Protein AF-A0A0F9GCD7-F1 (afdb_monomer)

Structure (mmCIF, N/CA/C/O backbone):
data_AF-A0A0F9GCD7-F1
#
_entry.id   AF-A0A0F9GCD7-F1
#
loop_
_atom_site.group_PDB
_atom_site.id
_atom_site.type_symbol
_atom_site.label_atom_id
_atom_site.label_alt_id
_atom_site.label_comp_id
_atom_site.label_asym_id
_atom_site.label_entity_id
_atom_site.label_seq_id
_atom_site.pdbx_PDB_ins_code
_atom_site.Cartn_x
_atom_site.Cartn_y
_atom_site.Cartn_z
_atom_site.occupancy
_atom_site.B_iso_or_equiv
_atom_site.auth_seq_id
_atom_site.auth_comp_id
_atom_site.auth_asym_id
_atom_site.auth_atom_id
_atom_site.pdbx_PDB_model_num
ATOM 1 N N . MET A 1 1 ? -22.735 6.352 22.155 1.00 41.75 1 MET A N 1
ATOM 2 C CA . MET A 1 1 ? -21.713 6.510 23.212 1.00 41.75 1 MET A CA 1
ATOM 3 C C . MET A 1 1 ? -20.353 6.429 22.541 1.00 41.75 1 MET A C 1
ATOM 5 O O . MET A 1 1 ? -19.941 5.341 22.171 1.00 41.75 1 MET A O 1
ATOM 9 N N . GLY A 1 2 ? -19.718 7.571 22.272 1.00 46.53 2 GLY A N 1
ATOM 10 C CA . GLY A 1 2 ? -18.346 7.586 21.764 1.00 46.53 2 GLY A CA 1
ATOM 11 C C . GLY A 1 2 ? -17.394 7.391 22.936 1.00 46.53 2 GLY A C 1
ATOM 12 O O . GLY A 1 2 ? -17.415 8.186 23.872 1.00 46.53 2 GLY A O 1
ATOM 13 N N . THR A 1 3 ? -16.610 6.319 22.927 1.00 55.12 3 TH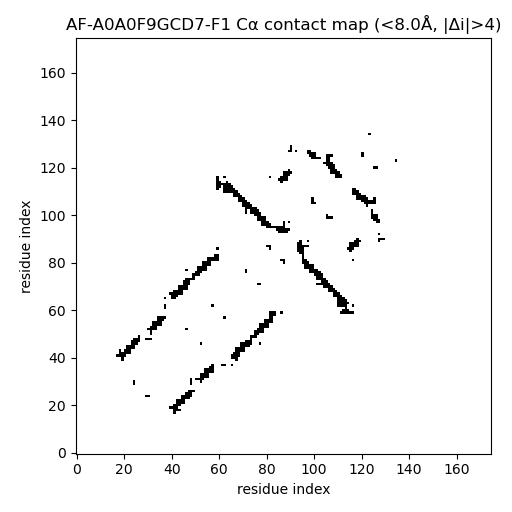R A N 1
ATOM 14 C CA . THR A 1 3 ? -15.550 6.105 23.916 1.00 55.12 3 THR A CA 1
ATOM 15 C C . THR A 1 3 ? -14.469 7.160 23.712 1.00 55.12 3 THR A C 1
ATOM 17 O O . THR A 1 3 ? -13.802 7.182 22.677 1.00 55.12 3 THR A O 1
ATOM 20 N N . ALA A 1 4 ? -14.319 8.058 24.686 1.00 50.62 4 ALA A N 1
ATOM 21 C CA . ALA A 1 4 ? -13.231 9.023 24.715 1.00 50.62 4 ALA A CA 1
ATOM 22 C C . ALA A 1 4 ? -11.886 8.277 24.692 1.00 50.62 4 ALA A C 1
ATOM 24 O O . ALA A 1 4 ? -11.682 7.347 25.471 1.00 50.62 4 ALA A O 1
ATOM 25 N N . ARG A 1 5 ? -10.970 8.669 23.798 1.00 46.84 5 ARG A N 1
ATOM 26 C CA . ARG A 1 5 ? -9.605 8.122 23.785 1.00 46.84 5 ARG A CA 1
ATOM 27 C C . ARG A 1 5 ? -8.898 8.537 25.076 1.00 46.84 5 ARG A C 1
ATOM 29 O O . ARG A 1 5 ? -8.725 9.729 25.322 1.00 46.84 5 ARG A O 1
ATOM 36 N N . VAL A 1 6 ? -8.499 7.567 25.898 1.00 58.06 6 VAL A N 1
ATOM 37 C CA . VAL A 1 6 ? -7.785 7.819 27.156 1.00 58.06 6 VAL A CA 1
ATOM 38 C C . VAL A 1 6 ? -6.332 8.176 26.837 1.00 58.06 6 VAL A C 1
ATOM 40 O O . VAL A 1 6 ? -5.602 7.395 26.224 1.00 58.06 6 VAL A O 1
ATOM 43 N N . GLN A 1 7 ? -5.898 9.369 27.247 1.00 45.16 7 GLN A N 1
ATOM 44 C CA . GLN A 1 7 ? -4.512 9.823 27.134 1.00 45.16 7 GLN A CA 1
ATOM 45 C C . GLN A 1 7 ? -3.593 8.843 27.885 1.00 45.16 7 GLN A C 1
ATOM 47 O O . GLN A 1 7 ? -3.611 8.788 29.109 1.00 45.16 7 GLN A O 1
ATOM 52 N N . GLY A 1 8 ? -2.820 8.039 27.149 1.00 48.50 8 GLY A N 1
ATOM 53 C CA . GLY A 1 8 ? -1.965 6.985 27.715 1.00 48.50 8 GLY A CA 1
ATOM 54 C C . GLY A 1 8 ? -2.206 5.591 27.133 1.00 48.50 8 GLY A C 1
ATOM 55 O O . GLY A 1 8 ? -1.315 4.750 27.223 1.00 48.50 8 GLY A O 1
ATOM 56 N N . GLN A 1 9 ? -3.325 5.359 26.439 1.00 45.22 9 GLN A N 1
ATOM 57 C CA . GLN A 1 9 ? -3.463 4.215 25.535 1.00 45.22 9 GLN A CA 1
ATOM 58 C C . GLN A 1 9 ? -2.696 4.509 24.239 1.00 45.22 9 GLN A C 1
ATOM 60 O O . GLN A 1 9 ? -3.274 4.839 23.206 1.00 45.22 9 GLN A O 1
ATOM 65 N N . ARG A 1 10 ? -1.360 4.413 24.269 1.00 46.53 10 ARG A N 1
ATOM 66 C CA . ARG A 1 10 ? -0.701 3.914 23.058 1.00 46.53 10 ARG A CA 1
ATOM 67 C C . ARG A 1 10 ? -1.170 2.474 22.957 1.00 46.53 10 ARG A C 1
ATOM 69 O O . ARG A 1 10 ? -0.754 1.668 23.784 1.00 46.53 10 ARG A O 1
ATOM 76 N N . ASP A 1 11 ? -2.066 2.188 22.017 1.00 52.12 11 ASP A N 1
ATOM 77 C CA . ASP A 1 11 ? -2.364 0.816 21.619 1.00 52.12 11 ASP A CA 1
ATOM 78 C C . ASP A 1 11 ? -1.031 0.178 21.240 1.00 52.12 11 ASP A C 1
ATOM 80 O O . ASP A 1 11 ? -0.486 0.466 20.183 1.00 52.12 11 ASP A O 1
ATOM 84 N N . VAL A 1 12 ? -0.469 -0.562 22.197 1.00 52.12 12 VAL A N 1
ATOM 85 C CA . VAL A 1 12 ? 0.758 -1.352 22.136 1.00 52.12 12 VAL A CA 1
ATOM 86 C C . VAL A 1 12 ? 1.918 -0.622 21.445 1.00 52.12 12 VAL A C 1
ATOM 88 O O . VAL A 1 12 ? 2.029 -0.583 20.223 1.00 52.12 12 VAL A O 1
ATOM 91 N N . ALA A 1 13 ? 2.863 -0.093 22.227 1.00 46.59 13 ALA A N 1
ATOM 92 C CA . ALA A 1 13 ? 4.189 0.173 21.678 1.00 46.59 13 ALA A CA 1
ATOM 93 C C . ALA A 1 13 ? 4.744 -1.166 21.165 1.00 46.59 13 ALA A C 1
ATOM 95 O O . ALA A 1 13 ? 5.162 -2.004 21.957 1.00 46.59 13 ALA A O 1
ATOM 96 N N . LEU A 1 14 ? 4.653 -1.403 19.854 1.00 53.03 14 LEU A N 1
ATOM 97 C CA . LEU A 1 14 ? 5.250 -2.568 19.220 1.00 53.03 14 LEU A CA 1
ATOM 98 C C . LEU A 1 14 ? 6.743 -2.533 19.562 1.00 53.03 14 LEU A C 1
ATOM 100 O O . LEU A 1 14 ? 7.435 -1.565 19.247 1.00 53.03 14 LEU A O 1
ATOM 104 N N . ASN A 1 15 ? 7.222 -3.574 20.245 1.00 57.91 15 ASN A N 1
ATOM 105 C CA . ASN A 1 15 ? 8.641 -3.743 20.576 1.00 57.91 15 ASN A CA 1
ATOM 106 C C . ASN A 1 15 ? 9.511 -3.931 19.317 1.00 57.91 15 ASN A C 1
ATOM 108 O O . ASN A 1 15 ? 10.736 -3.946 19.409 1.00 57.91 15 ASN A O 1
ATOM 112 N N . GLU A 1 16 ? 8.879 -4.055 18.150 1.00 62.56 16 GLU A N 1
ATOM 113 C CA . GLU A 1 16 ? 9.495 -4.274 16.852 1.00 62.56 16 GLU A CA 1
ATOM 114 C C . GLU A 1 16 ? 8.969 -3.253 15.838 1.00 62.56 16 GLU A C 1
ATOM 116 O O . GLU A 1 16 ? 7.857 -2.729 15.954 1.00 62.56 16 GLU A O 1
ATOM 121 N N . LEU A 1 17 ? 9.791 -2.961 14.828 1.00 62.66 17 LEU A N 1
ATOM 122 C CA . LEU A 1 17 ? 9.367 -2.159 13.686 1.00 62.66 17 LEU A CA 1
ATOM 123 C C . LEU A 1 17 ? 8.155 -2.839 13.025 1.00 62.66 17 LEU A C 1
ATOM 125 O O . LEU A 1 17 ? 8.205 -4.042 12.785 1.00 62.66 17 LEU A O 1
ATOM 129 N N . PRO A 1 18 ? 7.091 -2.102 12.662 1.00 71.75 18 PRO A N 1
ATOM 130 C CA . PRO A 1 18 ? 5.879 -2.672 12.066 1.00 71.75 18 PRO A CA 1
ATOM 131 C C . PRO A 1 18 ? 6.083 -3.233 10.644 1.00 71.75 18 PRO A C 1
ATOM 133 O O . PRO A 1 18 ? 5.102 -3.487 9.949 1.00 71.75 18 PRO A O 1
ATOM 136 N N . PHE A 1 19 ? 7.327 -3.417 10.190 1.00 79.88 19 PHE A N 1
ATOM 137 C CA . PHE A 1 19 ? 7.647 -4.004 8.896 1.00 79.88 19 PHE A CA 1
ATOM 138 C C . PHE A 1 19 ? 7.702 -5.524 9.003 1.00 79.88 19 PHE A C 1
ATOM 140 O O . PHE A 1 19 ? 8.507 -6.077 9.745 1.00 79.88 19 PHE A O 1
ATOM 147 N N . ARG A 1 20 ? 6.835 -6.198 8.248 1.00 84.56 20 ARG A N 1
ATOM 148 C CA . ARG A 1 20 ? 6.643 -7.654 8.291 1.00 84.56 20 ARG A CA 1
ATOM 149 C C . ARG A 1 20 ? 7.200 -8.374 7.065 1.00 84.56 20 ARG A C 1
ATOM 151 O O . ARG A 1 20 ? 7.305 -9.594 7.088 1.00 84.56 20 ARG A O 1
ATOM 158 N N . GLY A 1 21 ? 7.576 -7.644 6.015 1.00 89.00 21 GLY A N 1
ATOM 159 C CA . GLY A 1 21 ? 8.196 -8.231 4.832 1.00 89.00 21 GLY A CA 1
ATOM 160 C C . GLY A 1 21 ? 8.240 -7.298 3.628 1.00 89.00 21 GLY A C 1
ATOM 161 O O . GLY A 1 21 ? 7.892 -6.118 3.710 1.00 89.00 21 GLY A O 1
ATOM 162 N N . ILE A 1 22 ? 8.667 -7.862 2.501 1.00 92.12 22 ILE A N 1
ATOM 163 C CA . ILE A 1 22 ? 8.719 -7.203 1.196 1.00 92.12 22 ILE A CA 1
ATOM 164 C C . ILE A 1 22 ? 7.996 -8.102 0.194 1.00 92.12 22 ILE A C 1
ATOM 166 O O . ILE A 1 22 ? 8.283 -9.295 0.125 1.00 92.12 22 ILE A O 1
ATOM 170 N N . ALA A 1 23 ? 7.088 -7.521 -0.583 1.00 91.88 23 ALA A N 1
ATOM 171 C CA . ALA A 1 23 ? 6.466 -8.155 -1.737 1.00 91.88 23 ALA A CA 1
ATOM 172 C C . ALA A 1 23 ? 6.996 -7.477 -3.001 1.00 91.88 23 ALA A C 1
ATOM 174 O O . ALA A 1 23 ? 6.991 -6.250 -3.098 1.00 91.88 23 ALA A O 1
ATOM 175 N N . LEU A 1 24 ? 7.480 -8.261 -3.956 1.00 91.62 24 LEU A N 1
ATOM 176 C CA . LEU A 1 24 ? 8.057 -7.760 -5.197 1.00 91.62 24 LEU A CA 1
ATOM 177 C C . LEU A 1 24 ? 7.079 -8.055 -6.334 1.00 91.62 24 LEU A C 1
ATOM 179 O O . LEU A 1 24 ? 6.699 -9.200 -6.495 1.00 91.62 24 LEU A O 1
ATOM 183 N N . ASN A 1 25 ? 6.697 -7.051 -7.119 1.00 89.12 25 ASN A N 1
ATOM 184 C CA . ASN A 1 25 ? 5.991 -7.263 -8.385 1.00 89.12 25 ASN A CA 1
ATOM 185 C C . ASN A 1 25 ? 6.967 -6.965 -9.522 1.00 89.12 25 ASN A C 1
ATOM 187 O O . ASN A 1 25 ? 7.212 -5.797 -9.831 1.00 89.12 25 ASN A O 1
ATOM 191 N N . ASP A 1 26 ? 7.605 -7.989 -10.081 1.00 85.25 26 ASP A N 1
ATOM 192 C CA . ASP A 1 26 ? 8.607 -7.841 -11.139 1.00 85.25 26 ASP A CA 1
ATOM 193 C C . ASP A 1 26 ? 8.146 -8.424 -12.484 1.00 85.25 26 ASP A C 1
ATOM 195 O O . ASP A 1 26 ? 6.963 -8.661 -12.710 1.00 85.25 26 ASP A O 1
ATOM 199 N N . ALA A 1 27 ? 9.077 -8.596 -13.425 1.00 74.12 27 ALA A N 1
ATOM 200 C CA . ALA A 1 27 ? 8.771 -9.130 -14.750 1.00 74.12 27 ALA A CA 1
ATOM 201 C C . ALA A 1 27 ? 8.301 -10.599 -14.734 1.00 74.12 27 ALA A C 1
ATOM 203 O O . ALA A 1 27 ? 7.728 -11.047 -15.725 1.00 74.12 27 ALA A O 1
ATOM 204 N N . THR A 1 28 ? 8.546 -11.333 -13.646 1.00 75.88 28 THR A N 1
ATOM 205 C CA . THR A 1 28 ? 8.139 -12.733 -13.472 1.00 75.88 28 THR A CA 1
ATOM 206 C C . THR A 1 28 ? 6.692 -12.818 -12.998 1.00 75.88 28 THR A C 1
ATOM 208 O O . THR A 1 28 ? 5.921 -13.595 -13.556 1.00 75.88 28 THR A O 1
ATOM 211 N N . ASP A 1 29 ? 6.313 -11.980 -12.028 1.00 74.81 29 ASP A N 1
ATOM 212 C CA . ASP A 1 29 ? 4.937 -11.920 -11.517 1.00 74.81 29 ASP A CA 1
ATOM 213 C C . ASP A 1 29 ? 3.998 -11.157 -12.468 1.00 74.81 29 ASP A C 1
ATOM 215 O O . ASP A 1 29 ? 2.832 -11.526 -12.602 1.00 74.81 29 ASP A O 1
ATOM 219 N N . ASN A 1 30 ? 4.510 -10.142 -13.183 1.00 74.19 30 ASN A N 1
ATOM 220 C CA . ASN A 1 30 ? 3.861 -9.471 -14.323 1.00 74.19 30 ASN A CA 1
ATOM 221 C C . ASN A 1 30 ? 2.392 -9.060 -14.062 1.00 74.19 30 ASN A C 1
ATOM 223 O O . ASN A 1 30 ? 1.535 -9.089 -14.951 1.00 74.19 30 ASN A O 1
ATOM 227 N N . ALA A 1 31 ? 2.075 -8.691 -12.819 1.00 81.88 31 ALA A N 1
ATOM 228 C CA . ALA A 1 31 ? 0.710 -8.413 -12.409 1.00 81.88 31 ALA A CA 1
ATOM 229 C C . ALA A 1 31 ? 0.402 -6.923 -12.602 1.00 81.88 31 ALA A C 1
ATOM 231 O O . ALA A 1 31 ? 0.831 -6.071 -11.821 1.00 81.88 31 ALA A O 1
ATOM 232 N N . ALA A 1 32 ? -0.387 -6.596 -13.629 1.00 86.44 32 ALA A N 1
ATOM 233 C CA . ALA A 1 32 ? -0.919 -5.242 -13.823 1.00 86.44 32 ALA A CA 1
ATOM 234 C C . ALA A 1 32 ? -1.903 -4.832 -12.708 1.00 86.44 32 ALA A C 1
ATOM 236 O O . ALA A 1 32 ? -2.127 -3.646 -12.468 1.00 86.44 32 ALA A O 1
ATOM 237 N N . THR A 1 33 ? -2.476 -5.809 -12.004 1.00 90.19 33 THR A N 1
ATOM 238 C CA . THR A 1 33 ? -3.384 -5.612 -10.871 1.00 90.19 33 THR A CA 1
ATOM 239 C C . THR A 1 33 ? -2.968 -6.501 -9.709 1.00 90.19 33 THR A C 1
ATOM 241 O O . THR A 1 33 ? -2.815 -7.708 -9.889 1.00 90.19 33 THR A O 1
ATOM 244 N N . VAL A 1 34 ? -2.844 -5.924 -8.519 1.00 91.19 34 VAL A N 1
ATOM 245 C CA . VAL A 1 34 ? -2.475 -6.628 -7.289 1.00 91.19 34 VAL A CA 1
ATOM 246 C C . VAL A 1 34 ? -3.553 -6.381 -6.239 1.00 91.19 34 VAL A C 1
ATOM 248 O O . VAL A 1 34 ? -3.851 -5.236 -5.897 1.00 91.19 34 VAL A O 1
ATOM 251 N N . THR A 1 35 ? -4.137 -7.452 -5.709 1.00 93.00 35 THR A N 1
ATOM 252 C CA . THR A 1 35 ? -5.051 -7.369 -4.564 1.00 93.00 35 THR A CA 1
ATOM 253 C C . THR A 1 35 ? -4.238 -7.391 -3.280 1.00 93.00 35 THR A C 1
ATOM 255 O O . THR A 1 35 ? -3.466 -8.320 -3.057 1.00 93.00 35 THR A O 1
ATOM 258 N N . VAL A 1 36 ? -4.414 -6.372 -2.443 1.00 92.69 36 VAL A N 1
ATOM 259 C CA . VAL A 1 36 ? -3.776 -6.263 -1.130 1.00 92.69 36 VAL A CA 1
ATOM 260 C C . VAL A 1 36 ? -4.725 -6.821 -0.078 1.00 92.69 36 VAL A C 1
ATOM 262 O O . VAL A 1 36 ? -5.891 -6.426 -0.009 1.00 92.69 36 VAL A O 1
ATOM 265 N N . TYR A 1 37 ? -4.228 -7.713 0.772 1.00 91.50 37 TYR A N 1
ATOM 266 C CA . TYR A 1 37 ? -5.003 -8.294 1.863 1.00 91.50 37 TYR A CA 1
ATOM 267 C C . TYR A 1 37 ? -4.691 -7.595 3.188 1.00 91.50 37 TYR A C 1
ATOM 269 O O . TYR A 1 37 ? -3.595 -7.086 3.415 1.00 91.50 37 TYR A O 1
ATOM 277 N N . ALA A 1 38 ? -5.633 -7.615 4.133 1.00 88.50 38 ALA A N 1
ATOM 278 C CA . ALA A 1 38 ? -5.407 -7.056 5.471 1.00 88.50 38 ALA A CA 1
ATOM 279 C C . ALA A 1 38 ? -4.250 -7.748 6.228 1.00 88.50 38 ALA A C 1
ATOM 281 O O . ALA A 1 38 ? -3.608 -7.138 7.090 1.00 88.50 38 ALA A O 1
ATOM 282 N N . SER A 1 39 ? -3.955 -9.010 5.888 1.00 88.25 39 SER A N 1
ATOM 283 C CA . SER A 1 39 ? -2.798 -9.767 6.384 1.00 88.25 39 SER A CA 1
ATOM 284 C C . SER A 1 39 ? -1.456 -9.175 5.960 1.00 88.25 39 SER A C 1
ATOM 286 O O . SER A 1 39 ? -0.465 -9.396 6.661 1.00 88.25 39 SER A O 1
ATOM 288 N N . ASP A 1 40 ? -1.435 -8.393 4.879 1.00 89.44 40 ASP A N 1
ATOM 289 C CA . ASP A 1 40 ? -0.232 -7.788 4.299 1.00 89.44 40 ASP A CA 1
ATOM 290 C C . ASP A 1 40 ? 0.147 -6.473 4.986 1.00 89.44 40 ASP A C 1
ATOM 292 O O . ASP A 1 40 ? 1.041 -5.745 4.552 1.00 89.44 40 ASP A O 1
ATOM 296 N N . SER A 1 41 ? -0.526 -6.148 6.089 1.00 89.94 41 SER A N 1
ATOM 297 C CA . SER A 1 41 ? -0.144 -5.020 6.924 1.00 89.94 41 SER A CA 1
ATOM 298 C C . SER A 1 41 ? 1.315 -5.149 7.351 1.00 89.94 41 SER A C 1
ATOM 300 O O . SER A 1 41 ? 1.723 -6.183 7.889 1.00 89.94 41 SER A O 1
ATOM 302 N N . GLY A 1 42 ? 2.075 -4.075 7.151 1.00 88.06 42 GLY A N 1
ATOM 303 C CA . GLY A 1 42 ? 3.510 -4.014 7.409 1.00 88.06 42 GLY A CA 1
ATOM 304 C C . GLY A 1 42 ? 4.387 -4.486 6.248 1.00 88.06 42 GLY A C 1
ATOM 305 O O . GLY A 1 42 ? 5.607 -4.487 6.391 1.00 88.06 42 GLY A O 1
ATOM 306 N N . ILE A 1 43 ? 3.818 -4.899 5.115 1.00 92.31 43 ILE A N 1
ATOM 307 C CA . ILE A 1 43 ? 4.595 -5.277 3.931 1.00 92.31 43 ILE A CA 1
ATOM 308 C C . ILE A 1 43 ? 4.916 -4.039 3.084 1.00 92.31 43 ILE A C 1
ATOM 310 O O . ILE A 1 43 ? 4.085 -3.139 2.919 1.00 92.31 43 ILE A O 1
ATOM 314 N N . ILE A 1 44 ? 6.137 -4.010 2.545 1.00 92.88 44 ILE A N 1
ATOM 315 C CA . ILE A 1 44 ? 6.556 -3.056 1.515 1.00 92.88 44 ILE A CA 1
ATOM 316 C C . ILE A 1 44 ? 6.369 -3.708 0.143 1.00 92.88 44 ILE A C 1
ATOM 318 O O . ILE A 1 44 ? 7.054 -4.672 -0.194 1.00 92.88 44 ILE A O 1
ATOM 322 N N . PHE A 1 45 ? 5.455 -3.170 -0.653 1.00 92.69 45 PHE A N 1
ATOM 323 C CA . PHE A 1 45 ? 5.196 -3.571 -2.029 1.00 92.69 45 PHE A CA 1
ATOM 324 C C . PHE A 1 45 ? 6.126 -2.808 -2.968 1.00 92.69 45 PHE A C 1
ATOM 326 O O . PHE A 1 45 ? 5.968 -1.604 -3.172 1.00 92.69 45 PHE A O 1
ATOM 333 N N . ILE A 1 46 ? 7.103 -3.502 -3.540 1.00 91.31 46 ILE A N 1
ATOM 334 C CA . ILE A 1 46 ? 8.073 -2.948 -4.481 1.00 91.31 46 ILE A CA 1
ATOM 335 C C . ILE A 1 46 ? 7.636 -3.302 -5.900 1.00 91.31 46 ILE A C 1
ATOM 337 O O . ILE A 1 46 ? 7.724 -4.456 -6.320 1.00 91.31 46 ILE A O 1
ATOM 341 N N . ASN A 1 47 ? 7.220 -2.294 -6.665 1.00 89.88 47 ASN A N 1
ATOM 342 C CA . ASN A 1 47 ? 6.927 -2.466 -8.078 1.00 89.88 47 ASN A CA 1
ATOM 343 C C . ASN A 1 47 ? 8.193 -2.336 -8.935 1.00 89.88 47 ASN A C 1
ATOM 345 O O . ASN A 1 47 ? 8.836 -1.285 -8.959 1.00 89.88 47 ASN A O 1
ATOM 349 N N . LYS A 1 48 ? 8.510 -3.382 -9.689 1.00 89.12 48 LYS A N 1
ATOM 350 C CA . LYS A 1 48 ? 9.503 -3.405 -10.771 1.00 89.12 48 LYS A CA 1
ATOM 351 C C . LYS A 1 48 ? 8.877 -3.802 -12.112 1.00 89.12 48 LYS A C 1
ATOM 353 O O . LYS A 1 48 ? 9.607 -4.000 -13.083 1.00 89.12 48 LYS A O 1
ATOM 358 N N . PHE A 1 49 ? 7.552 -3.928 -12.172 1.00 82.44 49 PHE A N 1
ATOM 359 C CA . PHE A 1 49 ? 6.830 -4.241 -13.391 1.00 82.44 49 PHE A CA 1
ATOM 360 C C . PHE A 1 49 ? 6.653 -2.999 -14.269 1.00 82.44 49 PHE A C 1
ATOM 362 O O . PHE A 1 49 ? 6.183 -1.967 -13.800 1.00 82.44 49 PHE A O 1
ATOM 369 N N . VAL A 1 50 ? 7.029 -3.120 -15.548 1.00 80.50 50 VAL A N 1
ATOM 370 C CA . VAL A 1 50 ? 7.223 -2.022 -16.516 1.00 80.50 50 VAL A CA 1
ATOM 371 C C . VAL A 1 50 ? 5.958 -1.309 -16.987 1.00 80.50 50 VAL A C 1
ATOM 373 O O . VAL A 1 50 ? 6.086 -0.315 -17.690 1.00 80.50 50 VAL A O 1
ATOM 376 N N . ASN A 1 51 ? 4.766 -1.765 -16.612 1.00 83.69 51 ASN A N 1
ATOM 377 C CA . ASN A 1 51 ? 3.521 -1.062 -16.920 1.00 83.69 51 ASN A CA 1
ATOM 378 C C . ASN A 1 51 ? 2.906 -0.464 -15.652 1.00 83.69 51 ASN A C 1
ATOM 380 O O . ASN A 1 51 ? 3.349 -0.732 -14.535 1.00 83.69 51 ASN A O 1
ATOM 384 N N . THR A 1 52 ? 1.861 0.345 -15.823 1.00 84.31 52 THR A N 1
ATOM 385 C CA . THR A 1 52 ? 1.059 0.832 -14.699 1.00 84.31 52 THR A CA 1
ATOM 386 C C . THR A 1 52 ? 0.505 -0.342 -13.897 1.00 84.31 52 THR A C 1
ATOM 388 O O . THR A 1 52 ? -0.104 -1.250 -14.464 1.00 84.31 52 THR A O 1
ATOM 391 N N . VAL A 1 53 ? 0.704 -0.299 -12.579 1.00 89.69 53 VAL A N 1
ATOM 392 C CA . VAL A 1 53 ? 0.176 -1.302 -11.645 1.00 89.69 53 VAL A CA 1
ATOM 393 C C . VAL A 1 53 ? -0.910 -0.692 -10.792 1.00 89.69 53 VAL A C 1
ATOM 395 O O . VAL A 1 53 ? -0.722 0.386 -10.229 1.00 89.69 53 VAL A O 1
ATOM 398 N N . VAL A 1 54 ? -2.015 -1.415 -10.650 1.00 92.12 54 VAL A N 1
ATOM 399 C CA . VAL A 1 54 ? -3.108 -1.063 -9.748 1.00 92.12 54 VAL A CA 1
ATOM 400 C C . VAL A 1 54 ? -3.064 -1.957 -8.514 1.00 92.12 54 VAL A C 1
ATOM 402 O O . VAL A 1 54 ? -3.322 -3.153 -8.605 1.00 92.12 54 VAL A O 1
ATOM 405 N N . TYR A 1 55 ? -2.786 -1.376 -7.352 1.00 92.81 55 TYR A N 1
ATOM 406 C CA . TYR A 1 55 ? -2.981 -2.031 -6.063 1.00 92.81 55 TYR A CA 1
ATOM 407 C C . TYR A 1 55 ? -4.396 -1.747 -5.561 1.00 92.81 55 TYR A C 1
ATOM 409 O O . TYR A 1 55 ? -4.800 -0.588 -5.430 1.00 92.81 55 TYR A O 1
ATOM 417 N N . THR A 1 56 ? -5.155 -2.799 -5.279 1.00 93.50 56 THR A N 1
ATOM 418 C CA . THR A 1 56 ? -6.504 -2.697 -4.711 1.00 93.50 56 THR A CA 1
ATOM 419 C C . THR A 1 56 ? -6.427 -2.984 -3.225 1.00 93.50 56 THR A C 1
ATOM 421 O O . THR A 1 56 ? -6.047 -4.084 -2.830 1.00 93.50 56 THR A O 1
ATOM 424 N N . LEU A 1 57 ? -6.748 -1.986 -2.405 1.00 92.62 57 LEU A N 1
ATOM 425 C CA . LEU A 1 57 ? -6.770 -2.113 -0.951 1.00 92.62 57 LEU A CA 1
ATOM 426 C C . LEU A 1 57 ? -7.894 -3.062 -0.500 1.00 92.62 57 LEU A C 1
ATOM 428 O O . LEU A 1 57 ? -8.891 -3.212 -1.215 1.00 92.62 57 LEU A O 1
ATOM 432 N N . PRO A 1 58 ? -7.776 -3.673 0.694 1.00 92.00 58 PRO A N 1
ATOM 433 C CA . PRO A 1 58 ? -8.858 -4.473 1.249 1.00 92.00 58 PRO A CA 1
ATOM 434 C C . PRO A 1 58 ? -10.078 -3.601 1.584 1.00 92.00 58 PRO A C 1
ATOM 436 O O . PRO A 1 58 ? -10.061 -2.371 1.456 1.00 92.00 58 PRO A O 1
ATOM 439 N N . ALA A 1 59 ? -11.169 -4.234 2.020 1.00 90.50 59 ALA A N 1
ATOM 440 C CA . ALA A 1 59 ? -12.300 -3.489 2.550 1.00 90.50 59 ALA A CA 1
ATOM 441 C C . ALA A 1 59 ? -11.842 -2.627 3.735 1.00 90.50 59 ALA A C 1
ATOM 443 O O . ALA A 1 59 ? -11.040 -3.046 4.567 1.00 90.50 59 ALA A O 1
ATOM 444 N N . VAL A 1 60 ? -12.363 -1.405 3.818 1.00 86.56 60 VAL A N 1
ATOM 445 C CA . VAL A 1 60 ? -11.847 -0.393 4.753 1.00 86.56 60 VAL A CA 1
ATOM 446 C C . VAL A 1 60 ? -11.991 -0.826 6.210 1.00 86.56 60 VAL A C 1
ATOM 448 O O . VAL A 1 60 ? -11.103 -0.558 7.015 1.00 86.56 60 VAL A O 1
ATOM 451 N N . ALA A 1 61 ? -13.060 -1.565 6.520 1.00 87.00 61 ALA A N 1
ATOM 452 C CA . ALA A 1 61 ? -13.274 -2.175 7.828 1.00 87.00 61 ALA A CA 1
ATOM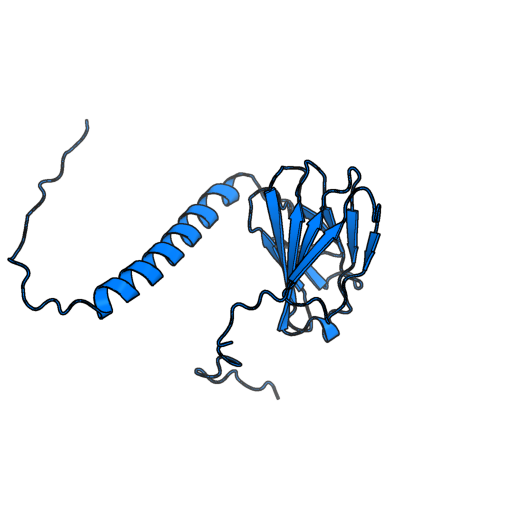 453 C C . ALA A 1 61 ? -12.140 -3.148 8.209 1.00 87.00 61 ALA A C 1
ATOM 455 O O . ALA A 1 61 ? -11.661 -3.116 9.340 1.00 87.00 61 ALA A O 1
ATOM 456 N N . ASP A 1 62 ? -11.643 -3.939 7.253 1.00 86.69 62 ASP A N 1
ATOM 457 C CA . ASP A 1 62 ? -10.523 -4.870 7.456 1.00 86.69 62 ASP A CA 1
ATOM 458 C C . ASP A 1 62 ? -9.165 -4.144 7.500 1.00 86.69 62 ASP A C 1
ATOM 460 O O . ASP A 1 62 ? -8.169 -4.669 8.003 1.00 86.69 62 ASP A O 1
ATOM 464 N N . GLY A 1 63 ? -9.119 -2.912 6.986 1.00 85.38 63 GLY A N 1
ATOM 465 C CA . GLY A 1 63 ? -7.961 -2.024 7.014 1.00 85.38 63 GLY A CA 1
ATOM 466 C C . GLY A 1 63 ? -7.733 -1.292 8.337 1.00 85.38 63 GLY A C 1
ATOM 467 O O . GLY A 1 63 ? -6.748 -0.559 8.440 1.00 85.38 63 GLY A O 1
ATOM 468 N N . ALA A 1 64 ? -8.599 -1.455 9.341 1.00 87.19 64 ALA A N 1
ATOM 469 C CA . ALA A 1 64 ? -8.489 -0.744 10.613 1.00 87.19 64 ALA A CA 1
ATOM 470 C C . ALA A 1 64 ? -7.151 -1.024 11.325 1.00 87.19 64 ALA A C 1
ATOM 472 O O . ALA A 1 64 ? -6.808 -2.170 11.632 1.00 87.19 64 ALA A O 1
ATOM 473 N N . GLY A 1 65 ? -6.376 0.036 11.577 1.00 84.62 65 GLY A N 1
ATOM 474 C CA . GLY A 1 65 ? -5.054 -0.043 12.203 1.00 84.62 65 GLY A CA 1
ATOM 475 C C . GLY A 1 65 ? -3.986 -0.714 11.333 1.00 84.62 65 GLY A C 1
ATOM 476 O O . GLY A 1 65 ? -2.914 -1.047 11.837 1.00 84.62 65 GLY A O 1
ATOM 477 N N . LYS A 1 66 ? -4.269 -0.951 10.045 1.00 87.00 66 LYS A N 1
ATOM 478 C CA . LYS A 1 66 ? -3.336 -1.570 9.098 1.00 87.00 66 LYS A CA 1
ATOM 479 C C . LYS A 1 66 ? -2.569 -0.512 8.323 1.00 87.00 66 LYS A C 1
ATOM 481 O O . LYS A 1 66 ? -3.069 0.587 8.090 1.00 87.00 66 LYS A O 1
ATOM 486 N N . MET A 1 67 ? -1.359 -0.873 7.911 1.00 91.50 67 MET A N 1
A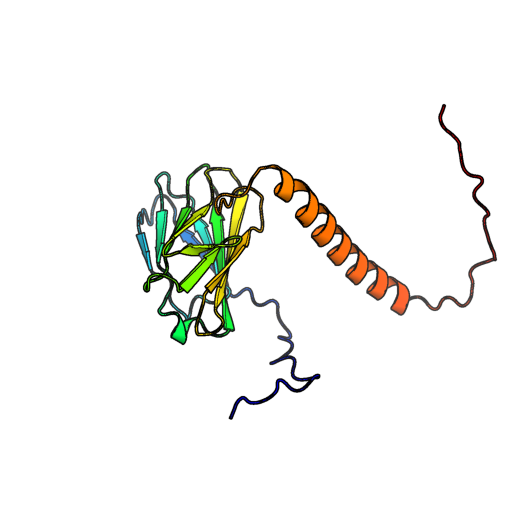TOM 487 C CA . MET A 1 67 ? -0.453 -0.006 7.166 1.00 91.50 67 MET A CA 1
ATOM 488 C C . MET A 1 67 ? 0.140 -0.755 5.978 1.00 91.50 67 MET A C 1
ATOM 490 O O . MET A 1 67 ? 0.662 -1.856 6.144 1.00 91.50 67 MET A O 1
ATOM 494 N N . PHE A 1 68 ? 0.113 -0.131 4.806 1.00 92.06 68 PHE A N 1
ATOM 495 C CA . PHE A 1 68 ? 0.642 -0.678 3.558 1.00 92.06 68 PHE A CA 1
ATOM 496 C C . PHE A 1 68 ? 1.605 0.331 2.941 1.00 92.06 68 PHE A C 1
ATOM 498 O O . PHE A 1 68 ? 1.264 1.509 2.834 1.00 92.06 68 PHE A O 1
ATOM 505 N N . TRP A 1 69 ? 2.798 -0.105 2.538 1.00 92.56 69 TRP A N 1
ATOM 506 C CA . TRP A 1 69 ? 3.774 0.777 1.898 1.00 92.56 69 TRP A CA 1
ATOM 507 C C . TRP A 1 69 ? 3.993 0.346 0.454 1.00 92.56 69 TRP A C 1
ATOM 509 O O . TRP A 1 69 ? 4.408 -0.775 0.199 1.00 92.56 69 TRP A O 1
ATOM 519 N N . PHE A 1 70 ? 3.742 1.247 -0.487 1.00 92.12 70 PHE A N 1
ATOM 520 C CA . PHE A 1 70 ? 3.998 1.058 -1.907 1.00 92.12 70 PHE A CA 1
ATOM 521 C C . PHE A 1 70 ? 5.238 1.841 -2.328 1.00 92.12 70 PHE A C 1
ATOM 523 O O . PHE A 1 70 ? 5.392 3.020 -2.000 1.00 92.12 70 PHE A O 1
ATOM 530 N N . TYR A 1 71 ? 6.118 1.182 -3.067 1.00 90.88 71 TYR A N 1
ATOM 531 C CA . TYR A 1 71 ? 7.384 1.716 -3.536 1.00 90.88 71 TYR A CA 1
ATOM 532 C C . TYR A 1 71 ? 7.558 1.392 -5.016 1.00 90.88 71 TYR A C 1
ATOM 534 O O . TYR A 1 71 ? 7.359 0.253 -5.440 1.00 90.88 71 TYR A O 1
ATOM 542 N N . THR A 1 72 ? 7.971 2.375 -5.810 1.00 88.69 72 THR A N 1
ATOM 543 C CA . THR A 1 72 ? 8.310 2.149 -7.213 1.00 88.69 72 THR A CA 1
ATOM 544 C C . THR A 1 72 ? 9.820 1.994 -7.387 1.00 88.69 72 THR A C 1
ATOM 546 O O . THR A 1 72 ? 10.610 2.923 -7.207 1.00 88.69 72 THR A O 1
ATOM 549 N N . GLY A 1 73 ? 10.231 0.775 -7.734 1.00 86.19 73 GLY A N 1
ATOM 550 C CA . GLY A 1 73 ? 11.610 0.431 -8.079 1.00 86.19 73 GLY A CA 1
ATOM 551 C C . GLY A 1 73 ? 11.982 0.795 -9.513 1.00 86.19 73 GLY A C 1
ATOM 552 O O . GLY A 1 73 ? 13.152 0.709 -9.880 1.00 86.19 73 GLY A O 1
ATOM 553 N N . ILE A 1 74 ? 11.009 1.215 -10.321 1.00 86.31 74 ILE A N 1
ATOM 554 C CA . ILE A 1 74 ? 11.219 1.681 -11.689 1.00 86.31 74 ILE A CA 1
ATOM 555 C C . ILE A 1 74 ? 10.436 2.968 -11.969 1.00 86.31 74 ILE A C 1
ATOM 557 O O . ILE A 1 74 ? 9.600 3.393 -11.174 1.00 86.31 74 ILE A O 1
ATOM 561 N N . ASN A 1 75 ? 10.690 3.593 -13.116 1.00 86.88 75 ASN A N 1
ATOM 562 C CA . ASN A 1 75 ? 9.986 4.801 -13.530 1.00 86.88 75 ASN A CA 1
ATOM 563 C C . ASN A 1 75 ? 8.582 4.497 -14.083 1.00 86.88 75 ASN A C 1
ATOM 565 O O . ASN A 1 75 ? 8.369 4.563 -15.291 1.00 86.88 75 ASN A O 1
ATOM 569 N N . GLN A 1 76 ? 7.648 4.119 -13.212 1.00 82.12 76 GLN A N 1
ATOM 570 C CA . GLN A 1 76 ? 6.267 3.805 -13.580 1.00 82.12 76 GLN A CA 1
ATOM 571 C C . GLN A 1 76 ? 5.269 4.358 -12.573 1.00 82.12 76 GLN A C 1
ATOM 573 O O . GLN A 1 76 ? 5.585 4.532 -11.396 1.00 82.12 76 GLN A O 1
ATOM 578 N N . ILE A 1 77 ? 4.055 4.616 -13.058 1.00 84.69 77 ILE A N 1
ATOM 579 C CA . ILE A 1 77 ? 2.943 5.044 -12.213 1.00 84.69 77 ILE A CA 1
ATOM 580 C C . ILE A 1 77 ? 2.418 3.834 -11.443 1.00 84.69 77 ILE A C 1
ATOM 582 O O . ILE A 1 77 ? 2.093 2.802 -12.037 1.00 84.69 77 ILE A O 1
ATOM 586 N N . ILE A 1 78 ? 2.283 3.987 -10.128 1.00 88.94 78 ILE A N 1
ATOM 587 C CA . ILE A 1 78 ? 1.533 3.055 -9.288 1.00 88.94 78 ILE A CA 1
ATOM 588 C C . ILE A 1 78 ? 0.190 3.694 -8.966 1.00 88.94 78 ILE A C 1
ATOM 590 O O . ILE A 1 78 ? 0.138 4.806 -8.450 1.00 88.94 78 ILE A O 1
ATOM 594 N N . THR A 1 79 ? -0.903 2.995 -9.226 1.00 89.69 79 THR A N 1
ATOM 595 C CA . THR A 1 79 ? -2.241 3.416 -8.817 1.00 89.69 79 THR A CA 1
ATOM 596 C C . THR A 1 79 ? -2.663 2.612 -7.600 1.00 89.69 79 THR A C 1
ATOM 598 O O . THR A 1 79 ? -2.533 1.394 -7.574 1.00 89.69 79 THR A O 1
ATOM 601 N N . ILE A 1 80 ? -3.188 3.288 -6.587 1.00 91.00 80 ILE A N 1
ATOM 602 C CA . ILE A 1 80 ? -3.769 2.660 -5.403 1.00 91.00 80 ILE A CA 1
ATOM 603 C C . ILE A 1 80 ? -5.257 2.968 -5.415 1.00 91.00 80 ILE A C 1
ATOM 605 O O . ILE A 1 80 ? -5.651 4.124 -5.582 1.00 91.00 80 ILE A O 1
ATOM 609 N N . THR A 1 81 ? -6.079 1.941 -5.245 1.00 91.19 81 THR A N 1
ATOM 610 C CA . THR A 1 81 ? -7.539 2.046 -5.284 1.00 91.19 81 THR A CA 1
ATOM 611 C C . THR A 1 81 ? -8.150 1.519 -3.998 1.00 91.19 81 THR A C 1
ATOM 613 O O . THR A 1 81 ? -7.672 0.538 -3.428 1.00 91.19 81 THR A O 1
ATOM 616 N N . SER A 1 82 ? -9.203 2.183 -3.529 1.00 86.94 82 SER A N 1
ATOM 617 C CA . SER A 1 82 ? -10.065 1.671 -2.470 1.00 86.94 82 SER A CA 1
ATOM 618 C C . SER A 1 82 ? -11.293 0.988 -3.082 1.00 86.94 82 SER A C 1
ATOM 620 O O . SER A 1 82 ? -11.809 1.454 -4.100 1.00 86.94 82 SER A O 1
ATOM 622 N N . PRO A 1 83 ? -11.808 -0.090 -2.465 1.00 80.75 83 PRO A N 1
ATOM 623 C CA . PRO A 1 83 ? -12.957 -0.822 -3.000 1.00 80.75 83 PRO A CA 1
ATOM 624 C C . PRO A 1 83 ? -14.265 -0.021 -2.931 1.00 80.75 83 PRO A C 1
ATOM 626 O O . PRO A 1 83 ? -15.172 -0.249 -3.727 1.00 80.75 83 PRO A O 1
ATOM 629 N N . THR A 1 84 ? -14.355 0.949 -2.018 1.00 75.38 84 THR A N 1
ATOM 630 C CA . THR A 1 84 ? -15.496 1.864 -1.909 1.00 75.38 84 THR A CA 1
ATOM 631 C C . THR A 1 84 ? -15.065 3.267 -2.309 1.00 75.38 84 THR A C 1
ATOM 633 O O . THR A 1 84 ? -14.014 3.755 -1.882 1.00 75.38 84 THR A O 1
ATOM 636 N N . ALA A 1 85 ? -15.891 3.935 -3.114 1.00 58.81 85 ALA A N 1
ATOM 637 C CA . ALA A 1 85 ? -15.718 5.351 -3.386 1.00 58.81 85 ALA A CA 1
ATOM 638 C C . ALA A 1 85 ? -15.811 6.153 -2.091 1.00 58.81 85 ALA A C 1
ATOM 640 O O . ALA A 1 85 ? -16.644 5.839 -1.255 1.00 58.81 85 ALA A O 1
ATOM 641 N N . THR A 1 86 ? -14.964 7.175 -1.951 1.00 60.44 86 THR A N 1
ATOM 642 C CA . THR A 1 86 ? -14.887 8.092 -0.797 1.00 60.44 86 THR A CA 1
ATOM 643 C C . THR A 1 86 ? -14.194 7.566 0.449 1.00 60.44 86 THR A C 1
ATOM 645 O O . THR A 1 86 ? -14.370 8.148 1.516 1.00 60.44 86 THR A O 1
ATOM 648 N N . THR A 1 87 ? -13.403 6.504 0.355 1.00 64.50 87 THR A N 1
ATOM 649 C CA . THR A 1 87 ? -12.678 6.011 1.530 1.00 64.50 87 THR A CA 1
ATOM 650 C C . THR A 1 87 ? -11.192 6.288 1.470 1.00 64.50 87 THR A C 1
ATOM 652 O O . THR A 1 87 ? -10.541 6.146 2.489 1.00 64.50 87 THR A O 1
ATOM 655 N N . LEU A 1 88 ? -10.647 6.762 0.348 1.00 72.69 88 LEU A N 1
ATOM 656 C CA . LEU A 1 88 ? -9.240 7.134 0.253 1.00 72.69 88 LEU A CA 1
ATOM 657 C C . LEU A 1 88 ? -9.069 8.653 0.364 1.00 72.69 88 LEU A C 1
ATOM 659 O O . LEU A 1 88 ? -9.383 9.395 -0.567 1.00 72.69 88 LEU A O 1
ATOM 663 N N . PHE A 1 89 ? -8.554 9.109 1.503 1.00 73.62 89 PHE A N 1
ATOM 664 C CA . PHE A 1 89 ? -8.070 10.469 1.697 1.00 73.62 89 PHE A CA 1
ATOM 665 C C . PHE A 1 89 ? -6.659 10.597 1.130 1.00 73.62 89 PHE A C 1
ATOM 667 O O . PHE A 1 89 ? -5.694 10.043 1.662 1.00 73.62 89 PHE A O 1
ATOM 674 N N . SER A 1 90 ? -6.538 11.382 0.068 1.00 66.50 90 SER A N 1
ATOM 675 C CA . SER A 1 90 ? -5.265 11.820 -0.494 1.00 66.50 90 SER A CA 1
ATOM 676 C C . SER A 1 90 ? -5.300 13.344 -0.542 1.00 66.50 90 SER A C 1
ATOM 678 O O . SER A 1 90 ? -6.277 13.916 -1.013 1.00 66.50 90 SER A O 1
ATOM 680 N N . VAL A 1 91 ? -4.289 13.977 0.061 1.00 60.75 91 VAL A N 1
ATOM 681 C CA . VAL A 1 91 ? -4.075 15.433 0.193 1.00 60.75 91 VAL A CA 1
ATOM 682 C C . VAL A 1 91 ? -5.317 16.298 -0.093 1.00 60.75 91 VAL A C 1
ATOM 684 O O . VAL A 1 91 ? -5.476 16.881 -1.161 1.00 60.75 91 VAL A O 1
ATOM 687 N N . GLY A 1 92 ? -6.212 16.387 0.896 1.00 55.34 92 GLY A N 1
ATOM 688 C CA . GLY A 1 92 ? -7.332 17.336 0.890 1.00 55.34 92 GLY A CA 1
ATOM 689 C C . GLY A 1 92 ? -8.566 16.938 0.072 1.00 55.34 92 GLY A C 1
ATOM 690 O O . GLY A 1 92 ? -9.519 17.715 0.043 1.00 55.34 92 GLY A O 1
ATOM 691 N N . ALA A 1 93 ? -8.598 15.753 -0.546 1.00 65.94 93 ALA A N 1
ATOM 692 C CA . ALA A 1 93 ? -9.778 15.251 -1.245 1.00 65.94 93 ALA A CA 1
ATOM 693 C C . ALA A 1 93 ? -10.068 13.775 -0.932 1.00 65.94 93 ALA A C 1
ATOM 695 O O . ALA A 1 93 ? -9.169 12.949 -0.768 1.00 65.94 93 ALA A O 1
ATOM 696 N N . LEU A 1 94 ? -11.361 13.457 -0.876 1.00 73.12 94 LEU A N 1
ATOM 697 C CA . LEU A 1 94 ? -11.863 12.089 -0.863 1.00 73.12 94 LEU A CA 1
ATOM 698 C C . LEU A 1 94 ? -11.909 11.545 -2.288 1.00 73.12 94 LEU A C 1
ATOM 700 O O . LEU A 1 94 ? -12.427 12.206 -3.190 1.00 73.12 94 LEU A O 1
ATOM 704 N N . GLY A 1 95 ? -11.413 10.327 -2.481 1.00 75.12 95 GLY A N 1
ATOM 705 C CA . GLY A 1 95 ? -11.421 9.656 -3.775 1.00 75.12 95 GLY A CA 1
ATOM 706 C C . GLY A 1 95 ? -11.605 8.145 -3.676 1.00 75.12 95 GLY A C 1
ATOM 707 O O . GLY A 1 95 ? -11.714 7.569 -2.593 1.00 75.12 95 GLY A O 1
ATOM 708 N N . THR A 1 96 ? -11.675 7.518 -4.847 1.00 78.50 96 THR A N 1
ATOM 709 C CA . THR A 1 96 ? -11.615 6.061 -5.072 1.00 78.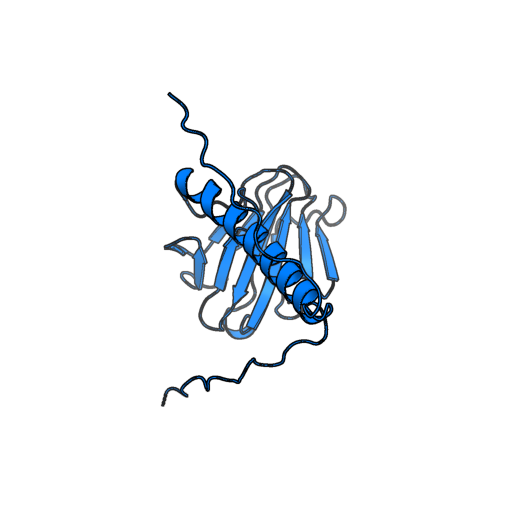50 96 THR A CA 1
ATOM 710 C C . THR A 1 96 ? -10.199 5.586 -5.376 1.00 78.50 96 THR A C 1
ATOM 712 O O . THR A 1 96 ? -9.886 4.408 -5.233 1.00 78.50 96 THR A O 1
ATOM 715 N N . SER A 1 97 ? -9.348 6.488 -5.863 1.00 85.50 97 SER A N 1
ATOM 716 C CA . SER A 1 97 ? -8.026 6.161 -6.368 1.00 85.50 97 SER A CA 1
ATOM 717 C C . SER A 1 97 ? -7.064 7.320 -6.196 1.00 85.50 97 SER A C 1
ATOM 719 O O . SER A 1 97 ? -7.452 8.485 -6.282 1.00 85.50 97 SER A O 1
ATOM 721 N N . THR A 1 98 ? -5.795 6.988 -6.052 1.00 84.19 98 THR A N 1
ATOM 722 C CA . THR A 1 98 ? -4.680 7.931 -6.060 1.00 84.19 98 THR A CA 1
ATOM 723 C C . THR A 1 98 ? -3.517 7.313 -6.820 1.00 84.19 98 THR A C 1
ATOM 725 O O . THR A 1 98 ? -3.428 6.089 -6.948 1.00 84.19 98 THR A O 1
ATOM 728 N N . SER A 1 99 ? -2.646 8.149 -7.366 1.00 82.81 99 SER A N 1
ATOM 729 C CA . SER A 1 99 ? -1.501 7.706 -8.149 1.00 82.81 99 SER A CA 1
ATOM 730 C C . SER A 1 99 ? -0.205 8.214 -7.550 1.00 82.81 99 SER A C 1
ATOM 732 O O . SER A 1 99 ? -0.068 9.384 -7.183 1.00 82.81 99 SER A O 1
ATOM 734 N N . CYS A 1 100 ? 0.764 7.315 -7.504 1.00 76.62 100 CYS A N 1
ATOM 735 C CA . CYS A 1 100 ? 2.146 7.615 -7.238 1.00 76.62 100 CYS A CA 1
ATOM 736 C C . CYS A 1 100 ? 2.829 7.832 -8.602 1.00 76.62 100 CYS A C 1
ATOM 738 O O . CYS A 1 100 ? 2.855 6.908 -9.414 1.00 76.62 100 CYS A O 1
ATOM 740 N N . ASP A 1 101 ? 3.247 9.073 -8.897 1.00 70.19 101 ASP A N 1
ATOM 741 C CA . ASP A 1 101 ? 3.843 9.503 -10.173 1.00 70.19 101 ASP A CA 1
ATOM 742 C C . ASP A 1 101 ? 5.024 8.601 -10.541 1.00 70.19 101 ASP A C 1
ATOM 744 O O . ASP A 1 101 ? 5.744 8.079 -9.684 1.00 70.19 101 ASP A O 1
ATOM 748 N N . ALA A 1 102 ? 5.252 8.477 -11.847 1.00 69.44 102 ALA A N 1
ATOM 749 C CA . ALA A 1 102 ? 6.408 7.793 -12.396 1.00 69.44 102 ALA A CA 1
ATOM 750 C C . ALA A 1 102 ? 7.692 8.555 -12.036 1.00 69.44 102 ALA A C 1
ATOM 752 O O . ALA A 1 102 ? 8.073 9.521 -12.699 1.00 69.44 102 ALA A O 1
ATOM 753 N N . ALA A 1 103 ? 8.345 8.124 -10.960 1.00 79.94 103 ALA A N 1
ATOM 754 C CA . ALA A 1 103 ? 9.695 8.532 -10.603 1.00 79.94 103 ALA A CA 1
ATOM 755 C C . ALA A 1 103 ? 10.368 7.418 -9.803 1.00 79.94 103 ALA A C 1
ATOM 757 O O . ALA A 1 103 ? 9.765 6.872 -8.885 1.00 79.94 103 ALA A O 1
ATOM 758 N N . TYR A 1 104 ? 11.631 7.109 -10.102 1.00 83.31 104 TYR A N 1
ATOM 759 C CA . TYR A 1 104 ? 12.402 6.139 -9.320 1.00 83.31 104 TYR A CA 1
ATOM 760 C C . TYR A 1 104 ? 12.398 6.494 -7.830 1.00 83.31 104 TYR A C 1
ATOM 762 O O . TYR A 1 104 ? 12.672 7.634 -7.452 1.00 83.31 104 TYR A O 1
ATOM 770 N N . GLY A 1 105 ? 12.096 5.511 -6.982 1.00 81.19 105 GLY A N 1
ATOM 771 C CA . GLY A 1 105 ? 12.035 5.716 -5.538 1.00 81.19 105 GLY A CA 1
ATOM 772 C C . GLY A 1 105 ? 10.806 6.488 -5.056 1.00 81.19 105 GLY A C 1
ATOM 773 O O . GLY A 1 105 ? 10.753 6.875 -3.886 1.00 81.19 105 GLY A O 1
ATOM 774 N N . GLY A 1 106 ? 9.816 6.713 -5.925 1.00 85.25 106 GLY A N 1
ATOM 775 C CA . GLY A 1 106 ? 8.483 7.168 -5.542 1.00 85.25 106 GLY A CA 1
ATOM 776 C C . GLY A 1 106 ? 7.834 6.209 -4.544 1.00 85.25 106 GLY A C 1
ATOM 777 O O . GLY A 1 106 ? 7.897 4.990 -4.706 1.00 85.25 106 GLY A O 1
ATOM 778 N N . SER A 1 107 ? 7.258 6.744 -3.472 1.00 86.44 107 SER A N 1
ATOM 779 C CA . SER A 1 107 ? 6.777 5.917 -2.377 1.00 86.44 107 SER A CA 1
ATOM 780 C C . SER A 1 107 ? 5.664 6.582 -1.579 1.00 86.44 107 SER A C 1
ATOM 782 O O . SER A 1 107 ? 5.726 7.764 -1.227 1.00 86.44 107 SER A O 1
ATOM 784 N N . CYS A 1 108 ? 4.645 5.784 -1.294 1.00 88.06 108 CYS A N 1
ATOM 785 C CA . CYS A 1 108 ? 3.405 6.180 -0.648 1.00 88.06 108 CYS A CA 1
ATOM 786 C C . CYS A 1 108 ? 3.056 5.142 0.413 1.00 88.06 108 CYS A C 1
ATOM 788 O O . CYS A 1 108 ? 3.200 3.939 0.198 1.00 88.06 108 CYS A O 1
ATOM 790 N N . MET A 1 109 ? 2.571 5.602 1.556 1.00 89.88 109 MET A N 1
ATOM 791 C CA . MET A 1 109 ? 2.096 4.744 2.632 1.00 89.88 109 MET A CA 1
ATOM 792 C C . MET A 1 109 ? 0.617 4.992 2.860 1.00 89.88 109 MET A C 1
ATOM 794 O O . MET A 1 109 ? 0.170 6.133 2.861 1.00 89.88 109 MET A O 1
ATOM 798 N N . VAL A 1 110 ? -0.142 3.924 3.058 1.00 90.31 110 VAL A N 1
ATOM 799 C CA . VAL A 1 110 ? -1.579 3.985 3.299 1.00 90.31 110 VAL A CA 1
ATOM 800 C C . VAL A 1 110 ? -1.885 3.375 4.655 1.00 90.31 110 VAL A C 1
ATOM 802 O O . VAL A 1 110 ? -1.445 2.264 4.942 1.00 90.31 110 VAL A O 1
ATOM 805 N N . VAL A 1 111 ? -2.638 4.099 5.481 1.00 90.44 111 VAL A N 1
ATOM 806 C CA . VAL A 1 111 ? -3.060 3.657 6.817 1.00 90.44 111 VAL A CA 1
ATOM 807 C C . VAL A 1 111 ? -4.578 3.697 6.908 1.00 90.44 111 VAL A C 1
ATOM 809 O O . VAL A 1 111 ? -5.176 4.695 6.517 1.00 90.44 111 VAL A O 1
ATOM 812 N N . GLY A 1 112 ? -5.207 2.637 7.413 1.00 89.38 112 GLY A N 1
ATOM 813 C CA . GLY A 1 112 ? -6.658 2.598 7.619 1.00 89.38 112 GLY A CA 1
ATOM 814 C C . GLY A 1 112 ? -7.063 2.867 9.069 1.00 89.38 112 GLY A C 1
ATOM 815 O O . GLY A 1 112 ? -6.416 2.380 9.996 1.00 89.38 112 GLY A O 1
ATOM 816 N N . ASP A 1 113 ? -8.157 3.599 9.282 1.00 85.25 113 ASP A N 1
ATOM 817 C CA . ASP A 1 113 ? -8.790 3.758 10.606 1.00 85.25 113 ASP A CA 1
ATOM 818 C C . ASP A 1 113 ? -10.058 2.902 10.794 1.00 85.25 113 ASP A C 1
ATOM 820 O O . ASP A 1 113 ? -10.660 2.924 11.866 1.00 85.25 113 ASP A O 1
ATOM 824 N N . GLY A 1 114 ? -10.452 2.137 9.769 1.00 85.44 114 GLY A N 1
ATOM 825 C CA . GLY A 1 114 ? -11.673 1.324 9.749 1.00 85.44 114 GLY A CA 1
ATOM 826 C C . GLY A 1 114 ? -12.868 1.988 9.060 1.00 85.44 114 GLY A C 1
ATOM 827 O O . GLY A 1 114 ? -13.849 1.312 8.763 1.00 85.44 114 GLY A O 1
ATOM 828 N N . SER A 1 115 ? -12.791 3.287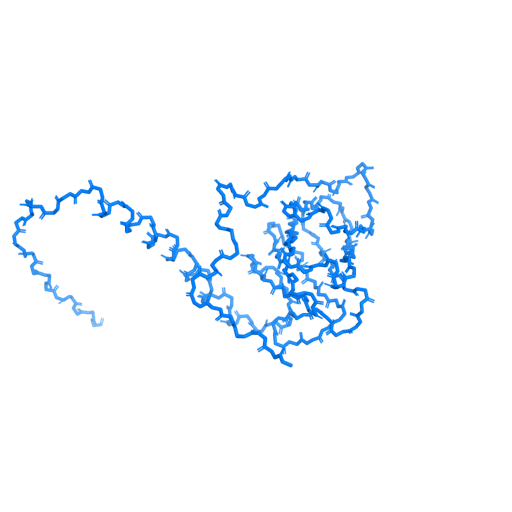 8.768 1.00 85.25 115 SER A N 1
ATOM 829 C CA . SER A 1 115 ? -13.791 4.056 8.003 1.00 85.25 115 SER A CA 1
ATOM 830 C C . SER A 1 115 ? -13.196 4.709 6.756 1.00 85.25 115 SER A C 1
ATOM 832 O O . SER A 1 115 ? -13.864 4.813 5.727 1.00 85.25 115 SER A O 1
ATOM 834 N N . TYR A 1 116 ? -11.920 5.081 6.824 1.00 85.25 116 TYR A N 1
ATOM 835 C CA . TYR A 1 116 ? -11.141 5.671 5.753 1.00 85.25 116 TYR A CA 1
ATOM 836 C C . TYR A 1 116 ? -9.710 5.122 5.729 1.00 85.25 116 TYR A C 1
ATOM 838 O O . TYR A 1 116 ? -9.159 4.643 6.721 1.00 85.25 116 TYR A O 1
ATOM 846 N N . TYR A 1 117 ? -9.100 5.240 4.561 1.00 89.00 117 TYR A N 1
ATOM 847 C CA . TYR A 1 117 ? -7.685 5.123 4.288 1.00 89.00 117 TYR A CA 1
ATOM 848 C C . TYR A 1 117 ? -7.081 6.512 4.136 1.00 89.00 117 TYR A C 1
ATOM 850 O O . TYR A 1 117 ? -7.595 7.346 3.397 1.00 89.00 117 TYR A O 1
ATOM 858 N N . TYR A 1 118 ? -5.950 6.738 4.785 1.00 86.75 118 TYR A N 1
ATOM 859 C CA . TYR A 1 118 ? -5.163 7.957 4.686 1.00 86.75 118 TYR A CA 1
ATOM 860 C C . TYR A 1 118 ? -3.883 7.646 3.935 1.00 86.75 118 TYR A C 1
ATOM 862 O O . TYR A 1 118 ? -3.135 6.749 4.334 1.00 86.75 118 TYR A O 1
ATOM 870 N N . LEU A 1 119 ? -3.631 8.382 2.857 1.00 86.75 119 LEU A N 1
ATOM 871 C CA . LEU A 1 119 ? -2.381 8.293 2.125 1.00 86.75 119 LEU A CA 1
ATOM 872 C C . LEU A 1 119 ? -1.388 9.340 2.630 1.00 86.75 119 LEU A C 1
ATOM 874 O O . LEU A 1 119 ? -1.677 10.536 2.665 1.00 86.75 119 LEU A O 1
ATOM 878 N N . PHE A 1 120 ? -0.187 8.871 2.939 1.00 82.81 120 PHE A N 1
ATOM 879 C CA . PHE A 1 120 ? 0.984 9.666 3.259 1.00 82.81 120 PHE A CA 1
ATOM 880 C C . PHE A 1 120 ? 1.998 9.529 2.129 1.00 82.81 120 PHE A C 1
ATOM 882 O O . PHE A 1 120 ? 2.471 8.436 1.815 1.00 82.81 120 PHE A O 1
ATOM 889 N N . GLU A 1 121 ? 2.336 10.650 1.511 1.00 81.00 121 GLU A N 1
ATOM 890 C CA . GLU A 1 121 ? 3.377 10.716 0.493 1.00 81.00 121 GLU A CA 1
ATOM 891 C C . GLU A 1 121 ? 4.733 10.715 1.211 1.00 81.00 121 GLU A C 1
ATOM 893 O O . GLU A 1 121 ? 5.042 11.646 1.955 1.00 81.00 121 GLU A O 1
ATOM 898 N N . ILE A 1 122 ? 5.523 9.648 1.048 1.00 78.31 122 ILE A N 1
ATOM 899 C CA . ILE A 1 122 ? 6.829 9.523 1.718 1.00 78.31 122 ILE A CA 1
ATOM 900 C C . ILE A 1 122 ? 7.928 10.123 0.850 1.00 78.31 122 ILE A C 1
ATOM 902 O O . ILE A 1 122 ? 8.829 10.774 1.368 1.00 78.31 122 ILE A O 1
ATOM 906 N N . SER A 1 123 ? 7.847 9.953 -0.469 1.00 75.56 123 SER A N 1
ATOM 907 C CA . SER A 1 123 ? 8.701 10.656 -1.425 1.00 75.56 123 SER A CA 1
ATOM 908 C C . SER A 1 123 ? 7.844 11.401 -2.444 1.00 75.56 123 SER A C 1
ATOM 910 O O . SER A 1 123 ? 6.756 10.952 -2.802 1.00 75.56 123 SER A O 1
ATOM 912 N N . GLY A 1 124 ? 8.323 12.573 -2.881 1.00 57.00 124 GLY A N 1
ATOM 913 C CA . GLY A 1 124 ? 7.565 13.600 -3.620 1.00 57.00 124 GLY A CA 1
ATOM 914 C C . GLY A 1 124 ? 7.084 13.235 -5.031 1.00 57.00 124 GLY A C 1
ATOM 915 O O . GLY A 1 124 ? 6.882 14.136 -5.849 1.00 57.00 124 GLY A O 1
ATOM 916 N N . ALA A 1 125 ? 6.942 11.944 -5.315 1.00 59.31 125 ALA A N 1
ATOM 917 C CA . ALA A 1 125 ? 6.342 11.388 -6.514 1.00 59.31 125 ALA A CA 1
ATOM 918 C C . ALA A 1 125 ? 4.854 11.086 -6.320 1.00 59.31 125 ALA A C 1
ATOM 920 O O . ALA A 1 125 ? 4.126 11.004 -7.288 1.00 59.31 125 ALA A O 1
ATOM 921 N N . CYS A 1 126 ? 4.347 10.920 -5.104 1.00 56.84 126 CYS A N 1
ATOM 922 C CA . CYS A 1 126 ? 2.918 10.678 -4.939 1.00 56.84 126 CYS A CA 1
ATOM 923 C C . CYS A 1 126 ? 2.148 11.972 -5.193 1.00 56.84 126 CYS A C 1
ATOM 925 O O . CYS A 1 126 ? 2.580 13.024 -4.743 1.00 56.84 126 CYS A O 1
ATOM 927 N N . SER A 1 127 ? 1.124 11.930 -6.048 1.00 53.12 127 SER A N 1
ATOM 928 C CA . SER A 1 127 ? 0.453 13.137 -6.529 1.00 53.12 127 SER A CA 1
ATOM 929 C C . SER A 1 127 ? -1.041 13.007 -6.312 1.00 53.12 127 SER A C 1
ATOM 931 O O . SER A 1 127 ? -1.817 12.700 -7.219 1.00 53.12 127 SER A O 1
ATOM 933 N N . GLY A 1 128 ? -1.471 13.312 -5.093 1.00 50.81 128 GLY A N 1
ATOM 934 C CA . GLY A 1 128 ? -2.835 13.776 -4.870 1.00 50.81 128 GLY A CA 1
ATOM 935 C C . GLY A 1 128 ? -2.983 15.230 -5.320 1.00 50.81 128 GLY A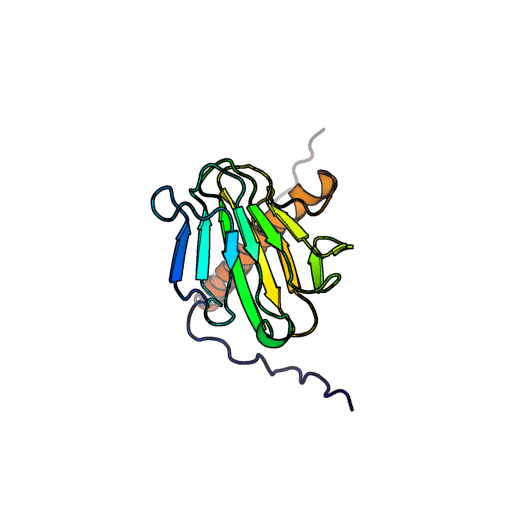 C 1
ATOM 936 O O . GLY A 1 128 ? -3.062 16.096 -4.468 1.00 50.81 128 GLY A O 1
ATOM 937 N N . LYS A 1 129 ? -2.951 15.540 -6.628 1.00 42.66 129 LYS A N 1
ATOM 938 C CA . LYS A 1 129 ? -3.148 16.905 -7.194 1.00 42.66 129 LYS A CA 1
ATOM 939 C C . LYS A 1 129 ? -2.601 18.073 -6.331 1.00 42.66 129 LYS A C 1
ATOM 941 O O . LYS A 1 129 ? -3.279 19.088 -6.169 1.00 42.66 129 LYS A O 1
ATOM 946 N N . VAL A 1 130 ? -1.384 17.979 -5.785 1.00 45.50 130 VAL A N 1
ATOM 947 C CA . VAL A 1 130 ? -0.821 19.063 -4.956 1.00 45.50 130 VAL A CA 1
ATOM 948 C C . VAL A 1 130 ? -0.002 20.027 -5.821 1.00 45.50 130 VAL A C 1
ATOM 950 O O . VAL A 1 130 ? 0.866 19.583 -6.587 1.00 45.50 130 VAL A O 1
ATOM 953 N N . PRO A 1 131 ? -0.197 21.351 -5.683 1.00 41.88 131 PRO A N 1
ATOM 954 C CA . PRO A 1 131 ? 0.723 22.343 -6.222 1.00 41.88 131 PRO A CA 1
ATOM 955 C C . PRO A 1 131 ? 2.148 22.092 -5.709 1.00 41.88 131 PRO A C 1
ATOM 957 O O . PRO A 1 131 ? 2.360 21.783 -4.537 1.00 41.88 131 PRO A O 1
ATOM 960 N N . LYS A 1 132 ? 3.150 22.259 -6.580 1.00 49.00 132 LYS A N 1
ATOM 961 C CA . LYS A 1 132 ? 4.580 21.995 -6.306 1.00 49.00 132 LYS A CA 1
ATOM 962 C C . LYS A 1 132 ? 5.146 22.699 -5.054 1.00 49.00 132 LYS A C 1
ATOM 964 O O . LYS A 1 132 ? 6.216 22.321 -4.592 1.00 49.00 132 LYS A O 1
ATOM 969 N N . SER A 1 133 ? 4.445 23.681 -4.487 1.00 48.97 133 SER A N 1
ATOM 970 C CA . SER A 1 133 ? 4.870 24.473 -3.327 1.00 48.97 133 SER A CA 1
ATOM 971 C C . SER A 1 133 ? 4.831 23.735 -1.981 1.00 48.97 133 SER A C 1
ATOM 973 O O . SER A 1 133 ? 5.564 24.132 -1.080 1.00 48.97 133 SER A O 1
ATOM 975 N N . PHE A 1 134 ? 4.058 22.653 -1.825 1.00 50.53 134 PHE A N 1
ATOM 976 C CA . PHE A 1 134 ? 4.006 21.890 -0.560 1.00 50.53 134 PHE A CA 1
ATOM 977 C C . PHE A 1 134 ? 5.101 20.807 -0.444 1.00 50.53 134 PHE A C 1
ATOM 979 O O . PHE A 1 134 ? 5.298 20.232 0.624 1.00 50.53 134 PHE A O 1
ATOM 986 N N . ARG A 1 135 ? 5.850 20.535 -1.528 1.00 51.34 135 ARG A N 1
ATOM 987 C CA . ARG A 1 135 ? 6.850 19.446 -1.583 1.00 51.34 135 ARG A CA 1
ATOM 988 C C . ARG A 1 135 ? 8.120 19.729 -0.764 1.00 51.34 135 ARG A C 1
ATOM 990 O O . ARG A 1 135 ? 8.788 18.790 -0.347 1.00 51.34 135 ARG A O 1
ATOM 997 N N . ASN A 1 136 ? 8.433 20.997 -0.483 1.00 46.44 136 ASN A N 1
ATOM 998 C CA . ASN A 1 136 ? 9.698 21.384 0.160 1.00 46.44 136 ASN A CA 1
ATOM 999 C C . ASN A 1 136 ? 9.633 21.518 1.696 1.00 46.44 136 ASN A C 1
ATOM 1001 O O . ASN A 1 136 ? 10.678 21.619 2.333 1.00 46.44 136 ASN A O 1
ATOM 1005 N N . SER A 1 137 ? 8.447 21.511 2.316 1.00 47.16 137 SER A N 1
ATOM 1006 C CA . SER A 1 137 ? 8.283 21.753 3.764 1.00 47.16 137 SER A CA 1
ATOM 1007 C C . SER A 1 137 ? 8.159 20.479 4.613 1.00 47.16 137 SER A C 1
ATOM 1009 O O . SER A 1 137 ? 8.478 20.498 5.803 1.00 47.16 137 SER A O 1
ATOM 1011 N N . PHE A 1 138 ? 7.731 19.355 4.028 1.00 47.03 138 PHE A N 1
ATOM 1012 C CA . PHE A 1 138 ? 7.538 18.108 4.780 1.00 47.03 138 PHE A CA 1
ATOM 1013 C C .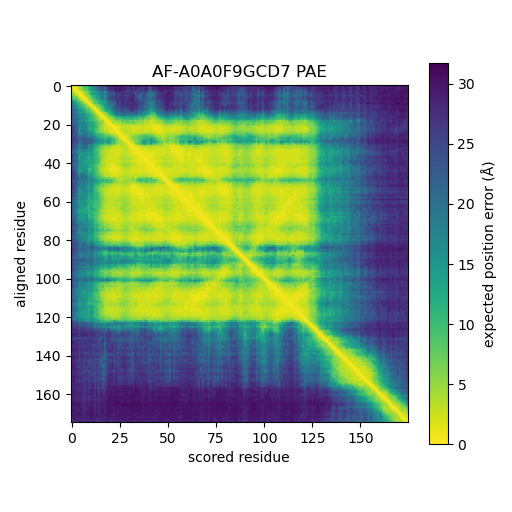 PHE A 1 138 ? 8.840 17.298 4.938 1.00 47.03 138 PHE A C 1
ATOM 1015 O O . PHE A 1 138 ? 9.108 16.762 6.012 1.00 47.03 138 PHE A O 1
ATOM 1022 N N . PHE A 1 139 ? 9.706 17.289 3.915 1.00 46.34 139 PHE A N 1
ATOM 1023 C CA . PHE A 1 139 ? 11.001 16.590 3.959 1.00 46.34 139 PHE A CA 1
ATOM 1024 C C . PHE A 1 139 ? 12.002 17.215 4.937 1.00 46.34 139 PHE A C 1
ATOM 1026 O O . PHE A 1 139 ? 12.714 16.487 5.628 1.00 46.34 139 PHE A O 1
ATOM 1033 N N . SER A 1 140 ? 12.037 18.547 5.055 1.00 45.88 140 SER A N 1
ATOM 1034 C CA . SER A 1 140 ? 12.876 19.211 6.060 1.00 45.88 140 SER A CA 1
ATOM 1035 C C . SER A 1 140 ? 12.393 18.887 7.476 1.00 45.88 140 SER A C 1
ATOM 1037 O O . SER A 1 140 ? 13.199 18.616 8.361 1.00 45.88 140 SER A O 1
ATOM 1039 N N . SER A 1 141 ? 11.077 18.808 7.675 1.00 44.34 141 SER A N 1
ATOM 1040 C CA . SER A 1 141 ? 10.479 18.578 8.991 1.00 44.34 141 SER A CA 1
ATOM 1041 C C . SER A 1 141 ? 10.656 17.136 9.486 1.00 44.34 141 SER A C 1
ATOM 1043 O O . SER A 1 141 ? 10.916 16.928 10.669 1.00 44.34 141 SER A O 1
ATOM 1045 N N . PHE A 1 142 ? 10.587 16.132 8.601 1.00 45.31 142 PHE A N 1
ATOM 1046 C CA . PHE A 1 142 ? 10.744 14.721 8.990 1.00 45.31 142 PHE A CA 1
ATOM 1047 C C . PHE A 1 142 ? 12.208 14.341 9.283 1.00 45.31 142 PHE A C 1
ATOM 1049 O O . PHE A 1 142 ? 12.475 13.616 10.244 1.00 45.31 142 PHE A O 1
ATOM 1056 N N . VAL A 1 143 ? 13.169 14.890 8.524 1.00 51.81 143 VAL A N 1
ATOM 1057 C CA . VAL A 1 143 ? 14.610 14.731 8.808 1.00 51.81 143 VAL A CA 1
ATOM 1058 C C . VAL A 1 143 ? 14.986 15.433 10.115 1.00 51.81 143 VAL A C 1
ATOM 1060 O O . VAL A 1 143 ? 15.708 14.856 10.931 1.00 51.81 143 VAL A O 1
ATOM 1063 N N . ILE A 1 144 ? 14.438 16.627 10.372 1.00 51.03 144 ILE A N 1
ATOM 1064 C CA . ILE A 1 144 ? 14.627 17.326 11.650 1.00 51.03 144 ILE A CA 1
ATOM 1065 C C . ILE A 1 144 ? 14.036 16.511 12.805 1.00 51.03 144 ILE A C 1
ATOM 1067 O O . ILE A 1 144 ? 14.683 16.402 13.842 1.00 51.03 144 ILE A O 1
ATOM 1071 N N . MET A 1 145 ? 12.873 15.873 12.639 1.00 46.84 145 MET A N 1
ATOM 1072 C CA . MET A 1 145 ? 12.250 15.095 13.717 1.00 46.84 145 MET A CA 1
ATOM 1073 C C . MET A 1 145 ? 13.040 13.822 14.070 1.00 46.84 145 MET A C 1
ATOM 1075 O O . MET A 1 145 ? 13.199 13.513 15.253 1.00 46.84 145 MET A O 1
ATOM 1079 N N . PHE A 1 146 ? 13.599 13.116 13.078 1.00 50.94 146 PHE A N 1
ATOM 1080 C CA . PHE A 1 146 ? 14.482 11.970 13.333 1.00 50.94 146 PHE A CA 1
ATOM 1081 C C . PHE A 1 146 ? 15.808 12.391 13.976 1.00 50.94 146 PHE A C 1
ATOM 1083 O O . PHE A 1 146 ? 16.253 11.723 14.913 1.00 50.94 146 PHE A O 1
ATOM 1090 N N . LEU A 1 147 ? 16.395 13.525 13.566 1.00 50.47 147 LEU A N 1
ATOM 1091 C CA . LEU A 1 147 ? 17.566 14.081 14.251 1.00 50.47 147 LEU A CA 1
ATOM 1092 C C . LEU A 1 147 ? 17.238 14.485 15.692 1.00 50.47 147 LEU A C 1
ATOM 1094 O O . LEU A 1 147 ? 18.039 14.215 16.579 1.00 50.47 147 LEU A O 1
ATOM 1098 N N . PHE A 1 148 ? 16.066 15.073 15.949 1.00 46.34 148 PHE A N 1
ATOM 1099 C CA . PHE A 1 148 ? 15.674 15.540 17.283 1.00 46.34 148 PHE A CA 1
ATOM 1100 C C . PHE A 1 148 ? 15.468 14.383 18.270 1.00 46.34 148 PHE A C 1
ATOM 1102 O O . PHE A 1 148 ? 15.903 14.461 19.420 1.00 46.34 148 PHE A O 1
ATOM 1109 N N . VAL A 1 149 ? 14.864 13.277 17.822 1.00 55.88 149 VAL A N 1
ATOM 1110 C CA . VAL A 1 149 ? 14.682 12.070 18.650 1.00 55.88 149 VAL A CA 1
ATOM 1111 C C . VAL A 1 149 ? 16.018 11.365 18.910 1.00 55.88 149 VAL A C 1
ATOM 1113 O O . VAL A 1 149 ? 16.228 10.843 20.009 1.00 55.88 149 VAL A O 1
ATOM 1116 N N . TYR A 1 150 ? 16.946 11.385 17.948 1.00 52.59 150 TYR A N 1
ATOM 1117 C CA . TYR A 1 150 ? 18.291 10.834 18.140 1.00 52.59 150 TYR A CA 1
ATOM 1118 C C . TYR A 1 150 ? 19.151 11.718 19.062 1.00 52.59 150 TYR A C 1
ATOM 1120 O O . TYR A 1 150 ? 19.802 11.199 19.970 1.00 52.59 150 TYR A O 1
ATOM 1128 N N . PHE A 1 151 ? 19.081 13.048 18.914 1.00 49.06 151 PHE A N 1
ATOM 1129 C CA . PHE A 1 151 ? 19.769 14.007 19.787 1.00 49.06 151 PHE A CA 1
ATOM 1130 C C . PHE A 1 151 ? 19.282 13.902 21.237 1.00 49.06 151 PHE A C 1
ATOM 1132 O O . PHE A 1 151 ? 20.099 13.818 22.148 1.00 49.06 151 PHE A O 1
ATOM 1139 N N . PHE A 1 152 ? 17.973 13.796 21.485 1.00 50.50 152 PHE A N 1
ATOM 1140 C CA . PHE A 1 152 ? 17.461 13.652 22.856 1.00 50.50 152 PHE A CA 1
ATOM 1141 C C . PHE A 1 152 ? 17.857 12.330 23.527 1.00 50.50 152 PHE A C 1
ATOM 1143 O O . PHE A 1 152 ? 18.047 12.293 24.745 1.00 50.50 152 PHE A O 1
ATOM 1150 N N . LYS A 1 153 ? 18.012 11.243 22.759 1.00 48.91 153 LYS A N 1
ATOM 1151 C CA . LYS A 1 153 ? 18.530 9.977 23.299 1.00 48.91 153 LYS A CA 1
ATOM 1152 C C . LYS A 1 153 ? 20.013 10.072 23.672 1.00 48.91 153 LYS A C 1
ATOM 1154 O O . LYS A 1 153 ? 20.387 9.527 24.705 1.00 48.91 153 LYS A O 1
ATOM 1159 N N . LEU A 1 154 ? 20.819 10.804 22.900 1.00 46.50 154 LEU A N 1
ATOM 1160 C CA . LEU A 1 154 ? 22.232 11.062 23.213 1.00 46.50 154 LEU A CA 1
ATOM 1161 C C . LEU A 1 154 ? 22.425 12.017 24.404 1.00 46.50 154 LEU A C 1
ATOM 1163 O O . LEU A 1 154 ? 23.348 11.829 25.190 1.00 46.50 154 LEU A O 1
ATOM 1167 N N . PHE A 1 155 ? 21.535 12.995 24.595 1.00 48.12 155 PHE A N 1
ATOM 1168 C CA . PHE A 1 155 ? 21.591 13.907 25.748 1.00 48.12 155 PHE A CA 1
ATOM 1169 C C . PHE A 1 155 ? 21.150 13.256 27.064 1.00 48.12 155 PHE A C 1
ATOM 1171 O O . PHE A 1 155 ? 21.590 13.676 28.129 1.00 48.12 155 PHE A O 1
ATOM 1178 N N . LYS A 1 156 ? 20.312 12.212 27.022 1.00 47.97 156 LYS A N 1
ATOM 1179 C CA . LYS A 1 156 ? 19.914 11.483 28.236 1.00 47.97 156 LYS A CA 1
ATOM 1180 C C . LYS A 1 156 ? 20.984 10.528 28.773 1.00 47.97 156 LYS A C 1
ATOM 1182 O O . LYS A 1 156 ? 20.880 10.154 29.936 1.00 47.97 156 LYS A O 1
ATOM 1187 N N . SER A 1 157 ? 21.970 10.115 27.967 1.00 51.34 157 SER A N 1
ATOM 1188 C CA . SER A 1 157 ? 23.008 9.167 28.413 1.00 51.34 157 SER A CA 1
ATOM 1189 C C . SER A 1 157 ? 24.303 9.824 28.888 1.00 51.34 157 SER A C 1
ATOM 1191 O O . SER A 1 157 ? 25.147 9.126 29.437 1.00 51.34 157 SER A O 1
ATOM 1193 N N . ASN A 1 158 ? 24.476 11.132 28.684 1.00 44.69 158 ASN A N 1
ATOM 1194 C CA . ASN A 1 158 ? 25.673 11.857 29.094 1.00 44.69 158 ASN A CA 1
ATOM 1195 C C . ASN A 1 158 ? 25.282 12.901 30.139 1.00 44.69 158 ASN A C 1
ATOM 1197 O O . ASN A 1 158 ? 24.732 13.950 29.810 1.00 44.69 158 ASN A O 1
ATOM 1201 N N . SER A 1 159 ? 25.537 12.588 31.407 1.00 51.03 159 SER A N 1
ATOM 1202 C CA . SER A 1 159 ? 25.401 13.503 32.537 1.00 51.03 159 SER A CA 1
ATOM 1203 C C . SER A 1 159 ? 26.138 14.812 32.235 1.00 51.03 159 SER A C 1
ATOM 1205 O O . SER A 1 159 ? 27.349 14.819 32.015 1.00 51.03 159 SER A O 1
ATOM 1207 N N . PHE A 1 160 ? 25.405 15.922 32.199 1.00 49.81 160 PHE A N 1
ATOM 1208 C CA . PHE A 1 160 ? 25.905 17.262 31.875 1.00 49.81 160 PHE A CA 1
ATOM 1209 C C . PHE A 1 160 ? 26.619 17.940 33.058 1.00 49.81 160 PHE A C 1
ATOM 1211 O O . PHE A 1 160 ? 26.565 19.156 33.208 1.00 49.81 160 PHE A O 1
ATOM 1218 N N . ASP A 1 161 ? 27.315 17.175 33.897 1.00 55.19 161 ASP A N 1
ATOM 1219 C CA . ASP A 1 161 ? 27.902 17.709 35.130 1.00 55.19 161 ASP A CA 1
ATOM 1220 C C . ASP A 1 161 ? 29.236 18.445 34.904 1.00 55.19 161 ASP A C 1
ATOM 1222 O O . ASP A 1 161 ? 29.800 18.978 35.851 1.00 55.19 161 ASP A O 1
ATOM 1226 N N . ASN A 1 162 ? 29.755 18.513 33.668 1.00 53.03 162 ASN A N 1
ATOM 1227 C CA . ASN A 1 162 ? 31.063 19.122 33.383 1.00 53.03 162 ASN A CA 1
ATOM 1228 C C . ASN A 1 162 ? 31.160 19.795 32.000 1.00 53.03 162 ASN A C 1
ATOM 1230 O O . ASN A 1 162 ? 32.004 19.412 31.189 1.00 53.03 162 ASN A O 1
ATOM 1234 N N . MET A 1 163 ? 30.351 20.819 31.705 1.00 43.44 163 MET A N 1
ATOM 1235 C CA . MET A 1 163 ? 30.675 21.721 30.586 1.00 43.44 163 MET A CA 1
ATOM 1236 C C . MET A 1 163 ? 30.916 23.163 31.056 1.00 43.44 163 MET A C 1
ATOM 1238 O O . MET A 1 163 ? 30.051 23.736 31.720 1.00 43.44 163 MET A O 1
ATOM 1242 N N . PRO A 1 164 ? 32.085 23.758 30.733 1.00 46.88 164 PRO A N 1
ATOM 1243 C CA . PRO A 1 164 ? 32.412 25.126 31.106 1.00 46.88 164 PRO A CA 1
ATOM 1244 C C . PRO A 1 164 ? 31.517 26.132 30.372 1.00 46.88 164 PRO A C 1
ATOM 1246 O O . PRO A 1 164 ? 31.160 25.969 29.206 1.00 46.88 164 PRO A O 1
ATOM 1249 N N . SER A 1 165 ? 31.156 27.179 31.104 1.00 56.97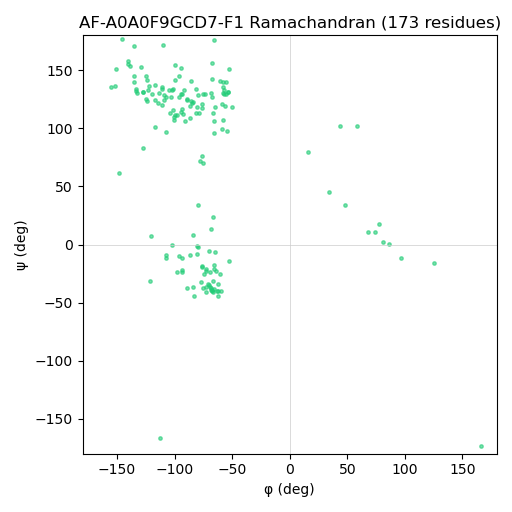 165 SER A N 1
ATOM 1250 C CA . SER A 1 165 ? 30.257 28.258 30.716 1.00 56.97 165 SER A CA 1
ATOM 1251 C C . SER A 1 165 ? 30.638 28.952 29.401 1.00 56.97 165 SER A C 1
ATOM 1253 O O . SER A 1 165 ? 31.750 29.450 29.264 1.00 56.97 165 SER A O 1
ATOM 1255 N N . VAL A 1 166 ? 29.628 29.086 28.535 1.00 49.28 166 VAL A N 1
ATOM 1256 C CA . VAL A 1 166 ? 29.338 30.234 27.654 1.00 49.28 166 VAL A CA 1
ATOM 1257 C C . VAL A 1 166 ? 30.441 30.636 26.661 1.00 49.28 166 VAL A C 1
ATOM 1259 O O . VAL A 1 166 ? 31.352 31.394 26.979 1.00 49.28 166 VAL A O 1
ATOM 1262 N N . VAL A 1 167 ? 30.260 30.241 25.395 1.00 51.41 167 VAL A N 1
ATOM 1263 C CA . VAL A 1 167 ? 30.867 30.927 24.242 1.00 51.41 167 VAL A CA 1
ATOM 1264 C C . VAL A 1 167 ? 29.804 31.819 23.603 1.00 51.41 167 VAL A C 1
ATOM 1266 O O . VAL A 1 167 ? 28.833 31.341 23.018 1.00 51.41 167 VAL A O 1
ATOM 1269 N N . THR A 1 168 ? 29.981 33.129 23.746 1.00 49.41 168 THR A N 1
ATOM 1270 C CA . THR A 1 168 ? 29.154 34.170 23.127 1.00 49.41 168 THR A CA 1
ATOM 1271 C C . THR A 1 168 ? 29.522 34.292 21.646 1.00 49.41 168 THR A C 1
ATOM 1273 O O . THR A 1 168 ? 30.654 34.649 21.326 1.00 49.41 168 THR A O 1
ATOM 1276 N N . TYR A 1 169 ? 28.590 34.018 20.731 1.00 40.53 169 TYR A N 1
ATOM 1277 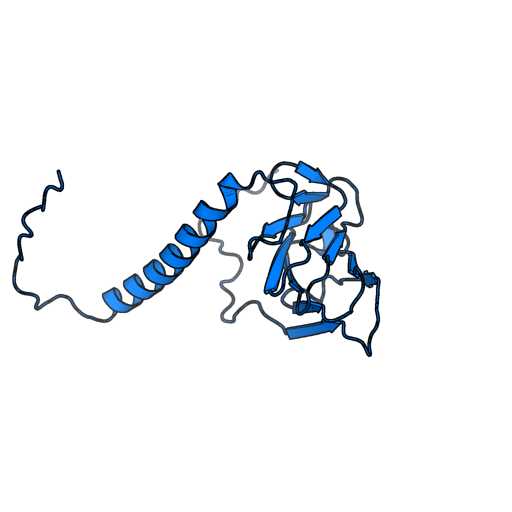C CA . TYR A 1 169 ? 28.795 34.261 19.299 1.00 40.53 169 TYR A CA 1
ATOM 1278 C C . TYR A 1 169 ? 28.256 35.641 18.911 1.00 40.53 169 TYR A C 1
ATOM 1280 O O . TYR A 1 169 ? 27.058 35.900 19.007 1.00 40.53 169 TYR A O 1
ATOM 1288 N N . ASN A 1 170 ? 29.154 36.519 18.459 1.00 50.41 170 ASN A N 1
ATOM 1289 C CA . ASN A 1 170 ? 28.802 37.784 17.817 1.00 50.41 170 ASN A CA 1
ATOM 1290 C C . ASN A 1 170 ? 28.149 37.515 16.452 1.00 50.41 170 ASN A C 1
ATOM 1292 O O . ASN A 1 170 ? 28.677 36.760 15.635 1.00 50.41 170 ASN A O 1
ATOM 1296 N N . SER A 1 171 ? 27.004 38.149 16.207 1.00 54.66 171 SER A N 1
ATOM 1297 C CA . SER A 1 171 ? 26.259 38.093 14.948 1.00 54.66 171 SER A CA 1
ATOM 1298 C C . SER A 1 171 ? 27.019 38.783 13.809 1.00 54.66 171 SER A C 1
ATOM 1300 O O . SER A 1 171 ? 27.379 39.954 13.928 1.00 54.66 171 SER A O 1
ATOM 1302 N N . VAL A 1 172 ? 27.210 38.082 12.689 1.00 45.66 172 VAL A N 1
ATOM 1303 C CA . VAL A 1 172 ? 27.699 38.654 11.425 1.00 45.66 172 VAL A CA 1
ATOM 1304 C C . VAL A 1 172 ? 26.511 39.248 10.665 1.00 45.66 172 VAL A C 1
ATOM 1306 O O . VAL A 1 172 ? 25.545 38.545 10.376 1.00 45.66 172 VAL A O 1
ATOM 1309 N N . VAL A 1 173 ? 26.586 40.543 10.357 1.00 50.31 173 VAL A N 1
ATOM 1310 C CA . VAL A 1 173 ? 25.651 41.254 9.473 1.00 50.31 173 VAL A CA 1
ATOM 1311 C C . VAL A 1 173 ? 26.182 41.142 8.044 1.00 50.31 173 VAL A C 1
ATOM 1313 O O . VAL A 1 173 ? 27.327 41.514 7.793 1.00 50.31 173 VAL A O 1
ATOM 1316 N N . PHE A 1 174 ? 25.365 40.640 7.118 1.00 43.34 174 PHE A N 1
ATOM 1317 C CA . PHE A 1 174 ? 25.638 40.717 5.681 1.00 43.34 174 PHE A CA 1
ATOM 1318 C C . PHE A 1 174 ? 24.892 41.927 5.102 1.00 43.34 174 PHE A C 1
ATOM 1320 O O . PHE A 1 174 ? 23.691 42.064 5.336 1.00 43.34 174 PHE A O 1
ATOM 1327 N N . TYR A 1 175 ? 25.628 42.795 4.401 1.00 56.62 175 TYR A N 1
ATOM 1328 C CA . TYR A 1 175 ? 25.098 43.873 3.558 1.00 56.62 175 TYR A CA 1
ATOM 1329 C C . TYR A 1 175 ? 24.813 43.352 2.150 1.00 56.62 175 TYR A C 1
ATOM 1331 O O . TYR A 1 175 ? 25.610 42.506 1.679 1.00 56.62 175 TYR A O 1
#

pLDDT: mean 70.58, std 18.18, range [40.53, 93.5]

Secondary structure (DSSP, 8-state):
---PPPTT--S---SS-S--EEEEE-TTT--SEEEPPGGGTTEEEEE--SS-EEEE---TTTTBT-EEEEEESSS-PEEEE-SSTT-EEETTEEESEEEE-S-TT-EEEEEE-SS-EEEEESSTTB-SS--GGGHHHHHHHHHHHHHHHHHHHHHHHS--S------PPPPPPP-

Sequence (175 aa):
MGTARVQGQRDVALNELPFRGIALNDATDNAATVTVYASDSGIIFINKFVNTVVYTLPAVADGAGKMFWFYTGINQIITITSPTATTLFSVGALGTSTSCDAAYGGSCMVVGDGSYYYLFEISGACSGKVPKSFRNSFFSSFVIMFLFVYFFKLFKSNSFDNMPSVVTYNSVVFY

Foldseek 3Di:
DDDDDDDPPPVDPPPDDQADEEAEDAPVVLALEAEDALVCFNYEYEYHRPEEHEYEYDALQSLAQGKYKYWYQAQYKYKYAYPDFQQEDDDPDGGGIWIQHRDHGFMWMWHGNNRHIYIDGPAPRTCPPDDPVVRPPVVVVVVVVVVVVVVVVVVVVDPPPDDDDDDDDDDDDDD

Organism: NCBI:txid412755

Solvent-accessible surface area (backbone atoms only — not comparable to full-atom values): 10016 Å² total; per-residue (Å²): 135,82,80,76,83,60,92,81,70,64,82,66,81,66,94,55,74,72,65,73,49,74,45,75,38,29,80,86,67,59,56,55,62,42,82,44,53,59,86,48,40,21,26,38,39,36,37,52,36,93,55,64,29,37,39,34,46,44,57,44,63,65,23,42,82,28,38,40,35,42,34,24,71,33,74,32,38,39,34,42,31,40,79,46,77,63,24,31,37,33,75,96,43,70,27,37,62,46,40,32,38,59,31,70,66,15,22,36,35,38,37,20,73,33,74,35,33,41,53,44,68,76,28,92,27,39,49,48,87,64,69,82,81,64,66,71,61,56,61,59,50,54,54,48,49,55,50,49,58,51,50,53,55,58,57,72,74,48,81,83,86,81,74,85,82,81,85,86,79,83,82,85,85,85,132

Radius of gyration: 20.96 Å; Cα contacts (8 Å, |Δi|>4): 322; chains: 1; bounding box: 54×57×52 Å

Mean predicted aligned error: 15.13 Å